Protein AF-A0A382C2A6-F1 (afdb_monomer_lite)

InterPro domains:
  IPR000836 Phosphoribosyltransferase domain [PF00156] (28-71)
  IPR000836 Phosphoribosyltransferase domain [cd06223] (28-65)
  IPR029057 Phosphoribosyltransferase-like [G3DSA:3.40.50.2020] (1-87)
  IPR029057 Phosphoribosyltransferase-like [SSF53271] (10-86)

pLDDT: mean 88.81, std 9.65, range [56.47, 97.94]

Sequence (87 aa):
MSIIGFQTRDGKDKSPAWIINKMGRQVNKGILLVDDIYDTGTTMRSILKFINKENVHPVCLFGRPNNEDVQFLHLNEGKWVVFPWEV

Structure (mmCIF, N/CA/C/O backbone):
data_AF-A0A382C2A6-F1
#
_entry.id   AF-A0A382C2A6-F1
#
loop_
_atom_site.group_PDB
_atom_site.id
_atom_site.type_symbol
_atom_site.label_atom_id
_atom_site.label_alt_id
_atom_site.label_comp_id
_atom_site.label_asym_id
_atom_site.label_entity_id
_atom_site.label_seq_id
_atom_site.pdbx_PDB_ins_code
_atom_site.Cartn_x
_atom_site.Cartn_y
_atom_site.Cartn_z
_atom_site.occupancy
_atom_site.B_iso_or_equiv
_atom_site.auth_seq_id
_atom_site.auth_comp_id
_atom_site.auth_asym_id
_atom_site.auth_atom_id
_atom_site.pdbx_PDB_model_num
ATOM 1 N N . MET A 1 1 ? -15.245 8.067 4.094 1.00 84.69 1 MET A N 1
ATOM 2 C CA . MET A 1 1 ? -13.895 7.967 3.513 1.00 84.69 1 MET A CA 1
ATOM 3 C C . MET A 1 1 ? -12.926 8.742 4.388 1.00 84.69 1 MET A C 1
ATOM 5 O O . MET A 1 1 ? -13.207 9.900 4.690 1.00 84.69 1 MET A O 1
ATOM 9 N N . SER A 1 2 ? -11.861 8.083 4.833 1.00 91.12 2 SER A N 1
ATOM 10 C CA . SER A 1 2 ? -10.696 8.719 5.456 1.00 91.12 2 SER A CA 1
ATOM 11 C C . SER A 1 2 ? -9.535 8.650 4.472 1.00 91.12 2 SER A C 1
ATOM 13 O O . SER A 1 2 ? -9.515 7.749 3.640 1.00 91.12 2 SER A O 1
ATOM 15 N N . ILE A 1 3 ? -8.605 9.594 4.560 1.00 93.94 3 ILE A N 1
ATOM 16 C CA . ILE A 1 3 ? -7.456 9.707 3.660 1.00 93.94 3 ILE A CA 1
ATOM 17 C C . ILE A 1 3 ? -6.195 9.785 4.512 1.00 93.94 3 ILE A C 1
ATOM 19 O O . ILE A 1 3 ? -6.124 10.601 5.438 1.00 93.94 3 ILE A O 1
ATOM 23 N N . ILE A 1 4 ? -5.217 8.948 4.181 1.00 93.75 4 ILE A N 1
ATOM 24 C CA . ILE A 1 4 ? -3.876 8.979 4.758 1.00 93.75 4 ILE A CA 1
ATOM 25 C C . ILE A 1 4 ? -2.930 9.487 3.674 1.00 93.75 4 ILE A C 1
ATOM 27 O O . ILE A 1 4 ? -2.943 8.975 2.560 1.00 93.75 4 ILE A O 1
ATOM 31 N N . GLY A 1 5 ? -2.143 10.505 4.000 1.00 93.31 5 GLY A N 1
ATOM 32 C CA . GLY A 1 5 ? -1.040 10.975 3.175 1.00 93.31 5 GLY A CA 1
ATOM 33 C C . GLY A 1 5 ? 0.250 10.307 3.619 1.00 93.31 5 GLY A C 1
ATOM 34 O O . GLY A 1 5 ? 0.569 10.316 4.812 1.00 93.31 5 GLY A O 1
ATOM 35 N N . PHE A 1 6 ? 0.976 9.721 2.673 1.00 92.56 6 PHE A N 1
ATOM 36 C CA . PHE A 1 6 ? 2.309 9.188 2.906 1.00 92.56 6 PHE A CA 1
ATOM 37 C C . PHE A 1 6 ? 3.073 9.070 1.588 1.00 92.56 6 PHE A C 1
ATOM 39 O O . PHE A 1 6 ? 2.562 8.511 0.623 1.00 92.56 6 PHE A O 1
ATOM 46 N N . GLN A 1 7 ? 4.309 9.552 1.565 1.00 84.62 7 GLN A N 1
ATOM 47 C CA . GLN A 1 7 ? 5.252 9.319 0.477 1.00 84.62 7 GLN A CA 1
ATOM 48 C C . GLN A 1 7 ? 6.652 9.116 1.051 1.00 84.62 7 GLN A C 1
ATOM 50 O O . GLN A 1 7 ? 6.957 9.549 2.158 1.00 84.62 7 GLN A O 1
ATOM 55 N N . THR A 1 8 ? 7.513 8.447 0.293 1.00 79.25 8 THR A N 1
ATOM 56 C CA . THR A 1 8 ? 8.898 8.175 0.702 1.00 79.25 8 THR A CA 1
ATOM 57 C C . THR A 1 8 ? 9.924 8.766 -0.261 1.00 79.25 8 THR A C 1
ATOM 59 O O . THR A 1 8 ? 11.122 8.609 -0.041 1.00 79.25 8 THR A O 1
ATOM 62 N N . ARG A 1 9 ? 9.485 9.392 -1.364 1.00 77.88 9 ARG A N 1
ATOM 63 C CA . ARG A 1 9 ? 10.352 9.675 -2.518 1.00 77.88 9 ARG A CA 1
ATOM 64 C C . ARG A 1 9 ? 11.168 10.954 -2.368 1.00 77.88 9 ARG A C 1
ATOM 66 O O . ARG A 1 9 ? 12.313 10.978 -2.804 1.00 77.88 9 ARG A O 1
ATOM 73 N N . ASP A 1 10 ? 10.610 11.999 -1.764 1.00 75.81 10 ASP A N 1
ATOM 74 C CA . ASP A 1 10 ? 11.313 13.276 -1.583 1.00 75.81 10 ASP A CA 1
ATOM 75 C C . ASP A 1 10 ? 12.093 13.381 -0.256 1.00 75.81 10 ASP A C 1
ATOM 77 O O . ASP A 1 10 ? 12.755 14.389 -0.002 1.00 75.81 10 ASP A O 1
ATOM 81 N N . GLY A 1 11 ? 12.010 12.350 0.593 1.00 67.06 11 GLY A N 1
ATOM 82 C CA . GLY A 1 11 ? 12.667 12.284 1.900 1.00 67.06 11 GLY A CA 1
ATOM 83 C C . GLY A 1 11 ? 12.118 13.249 2.959 1.00 67.06 11 GLY A C 1
ATOM 84 O O . GLY A 1 11 ? 12.687 13.322 4.052 1.00 67.06 11 GLY A O 1
ATOM 85 N N . LYS A 1 12 ? 11.042 13.993 2.671 1.00 68.19 12 LYS A N 1
ATOM 86 C CA . LYS A 1 12 ? 10.450 14.969 3.598 1.00 68.19 12 LYS A CA 1
ATOM 87 C C . LYS A 1 12 ? 9.450 14.325 4.548 1.00 68.19 12 LYS A C 1
ATOM 89 O O . LYS A 1 12 ? 9.438 14.665 5.731 1.00 68.19 12 LYS A O 1
ATOM 94 N N . ASP A 1 13 ? 8.677 13.362 4.060 1.00 70.19 13 ASP A N 1
ATOM 95 C CA . ASP A 1 13 ? 7.698 12.650 4.875 1.00 70.19 13 ASP A CA 1
ATOM 96 C C . ASP A 1 13 ? 8.335 11.426 5.544 1.00 70.19 13 ASP A C 1
ATOM 98 O O . ASP A 1 13 ? 8.802 10.489 4.898 1.00 70.19 13 ASP A O 1
ATOM 102 N N . LYS A 1 14 ? 8.377 11.444 6.881 1.00 72.81 14 LYS A N 1
ATOM 103 C CA . LYS A 1 14 ? 8.973 10.362 7.687 1.00 72.81 14 LYS A CA 1
ATOM 104 C C . LYS A 1 14 ? 7.945 9.376 8.234 1.00 72.81 14 LYS A C 1
ATOM 106 O O . LYS A 1 14 ? 8.317 8.293 8.679 1.00 72.81 14 LYS A O 1
ATOM 111 N N . SER A 1 15 ? 6.665 9.740 8.225 1.00 86.81 15 SER A N 1
ATOM 112 C CA . SER A 1 15 ? 5.586 8.926 8.784 1.00 86.81 15 SER A CA 1
ATOM 113 C C . SER A 1 15 ? 4.246 9.235 8.118 1.00 86.81 15 SER A C 1
ATOM 115 O O . SER A 1 15 ? 4.011 10.396 7.778 1.00 86.81 15 SER A O 1
ATOM 117 N N . PRO A 1 16 ? 3.343 8.248 7.996 1.00 93.31 16 PRO A N 1
ATOM 118 C CA . PRO A 1 16 ? 1.986 8.49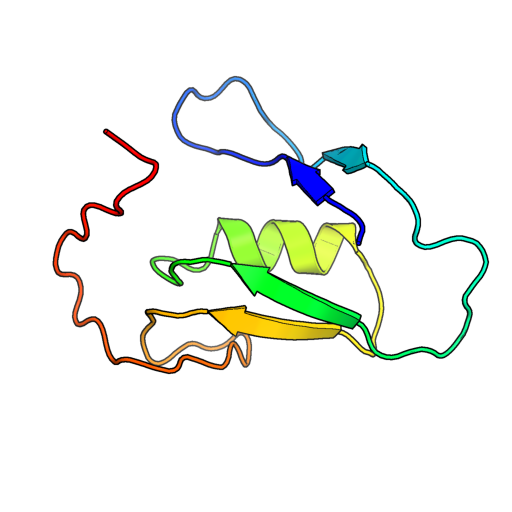5 7.527 1.00 93.31 16 PRO A CA 1
ATOM 119 C C . PRO A 1 16 ? 1.229 9.492 8.407 1.00 93.31 16 PRO A C 1
ATOM 121 O O . PRO A 1 16 ? 1.406 9.512 9.626 1.00 93.31 16 PRO A O 1
ATOM 124 N N . ALA A 1 17 ? 0.344 10.279 7.796 1.00 92.75 17 ALA A N 1
ATOM 125 C CA . ALA A 1 17 ? -0.504 11.232 8.503 1.00 92.75 17 ALA A CA 1
ATOM 126 C C . ALA A 1 17 ? -1.934 11.236 7.955 1.00 92.75 17 ALA A C 1
ATOM 128 O O . ALA A 1 17 ? -2.171 11.064 6.760 1.00 92.75 17 ALA A O 1
ATOM 129 N N . TRP A 1 18 ? -2.915 11.471 8.826 1.00 92.12 18 TRP A N 1
ATOM 130 C CA . TRP A 1 18 ? -4.296 11.664 8.389 1.00 92.12 18 TRP A CA 1
ATOM 131 C C . TRP A 1 18 ? -4.439 13.009 7.670 1.00 92.12 18 TRP A C 1
ATOM 133 O O . TRP A 1 18 ? -4.297 14.052 8.300 1.00 92.12 18 TRP A O 1
ATOM 143 N N . ILE A 1 19 ? -4.798 12.986 6.384 1.00 93.38 19 ILE A N 1
ATOM 144 C CA . ILE A 1 19 ? -5.253 14.185 5.65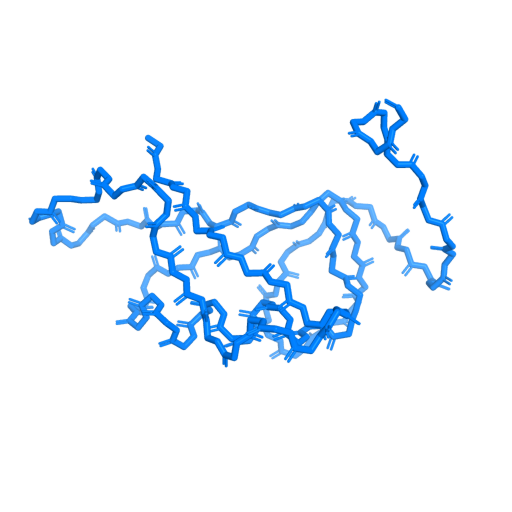7 1.00 93.38 19 ILE A CA 1
ATOM 145 C C . ILE A 1 19 ? -6.724 14.443 5.997 1.00 93.38 19 ILE A C 1
ATOM 147 O O . ILE A 1 19 ? -7.131 15.565 6.283 1.00 93.38 19 ILE A O 1
ATOM 151 N N . ILE A 1 20 ? -7.533 13.379 6.011 1.00 92.50 20 ILE A N 1
ATOM 152 C CA . ILE A 1 20 ? -8.937 13.417 6.430 1.00 92.50 20 ILE A CA 1
ATOM 153 C C . ILE A 1 20 ? -9.188 12.221 7.343 1.00 92.50 20 ILE A C 1
ATOM 155 O O . ILE A 1 20 ? -9.157 11.081 6.886 1.00 92.50 20 ILE A O 1
ATOM 159 N N . ASN A 1 21 ? -9.504 12.457 8.618 1.00 90.06 21 ASN A N 1
ATOM 160 C CA . ASN A 1 21 ? -9.890 11.388 9.539 1.00 90.06 21 ASN A CA 1
ATOM 161 C C . ASN A 1 21 ? -11.393 11.431 9.841 1.00 90.06 21 ASN A C 1
ATOM 163 O O . ASN A 1 21 ? -11.858 12.216 10.662 1.00 90.06 21 ASN A O 1
ATOM 167 N N . LYS A 1 22 ? -12.152 10.546 9.189 1.00 86.69 22 LYS A N 1
ATOM 168 C CA . LYS A 1 22 ? -13.581 10.313 9.454 1.00 86.69 22 LYS A CA 1
ATOM 169 C C . LYS A 1 22 ? -13.842 8.943 10.090 1.00 86.69 22 LYS A C 1
ATOM 171 O O . LYS A 1 22 ? -14.984 8.493 10.106 1.00 86.69 22 LYS A O 1
ATOM 176 N N . MET A 1 23 ? -12.812 8.262 10.603 1.00 77.81 23 MET A N 1
ATOM 177 C CA . MET A 1 23 ? -12.973 6.918 11.177 1.00 77.81 23 MET A CA 1
ATOM 178 C C . MET A 1 23 ? -13.777 6.918 12.485 1.00 77.81 23 MET A C 1
ATOM 180 O O . MET A 1 23 ? -14.387 5.900 12.810 1.00 77.81 23 MET A O 1
ATOM 184 N N . GLY A 1 24 ? -13.837 8.046 13.206 1.00 69.00 24 GLY A N 1
ATOM 185 C CA . GLY A 1 24 ? -14.588 8.185 14.460 1.00 69.00 24 GLY A CA 1
ATOM 186 C C . GLY A 1 24 ? -14.242 7.117 15.514 1.00 69.00 24 GLY A C 1
ATOM 187 O O . GLY A 1 24 ? -13.275 6.369 15.380 1.00 69.00 24 GLY A O 1
ATOM 188 N N . ARG A 1 25 ? -15.071 6.990 16.560 1.00 59.53 25 ARG A N 1
ATOM 189 C CA . ARG A 1 25 ? -15.046 5.847 17.501 1.00 59.53 25 ARG A CA 1
ATOM 190 C C . ARG A 1 25 ? -15.740 4.610 16.908 1.00 59.53 25 ARG A C 1
ATOM 192 O O . ARG A 1 25 ? -16.499 3.938 17.600 1.00 59.53 25 ARG A O 1
ATOM 199 N N . GLN A 1 26 ? -15.555 4.317 15.619 1.00 61.62 26 GLN A N 1
ATOM 200 C CA . GLN A 1 26 ? -16.118 3.096 15.035 1.00 61.62 26 GLN A CA 1
ATOM 201 C C . GLN A 1 26 ? -15.233 1.909 15.423 1.00 61.62 26 GLN A C 1
ATOM 203 O O . GLN A 1 26 ? -14.297 1.524 14.721 1.00 61.62 26 GLN A O 1
ATOM 208 N N . VAL A 1 27 ? -15.505 1.397 16.621 1.00 56.47 27 VAL A N 1
ATOM 209 C CA . VAL A 1 27 ? -14.979 0.137 17.139 1.00 56.47 27 VAL A CA 1
ATOM 210 C C . VAL A 1 27 ? -15.663 -0.991 16.351 1.00 56.47 27 VAL A C 1
ATOM 212 O O . VAL A 1 27 ? -16.873 -0.947 16.141 1.00 56.47 27 VAL A O 1
ATOM 215 N N . ASN A 1 28 ? -14.885 -1.967 15.874 1.00 65.62 28 ASN A N 1
ATOM 216 C CA . ASN A 1 28 ? -15.330 -3.211 15.218 1.00 65.62 28 ASN A CA 1
ATOM 217 C C . ASN A 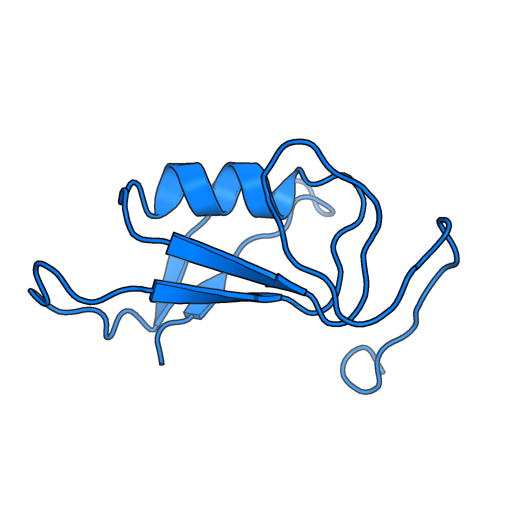1 28 ? -15.858 -3.168 13.770 1.00 65.62 28 ASN A C 1
ATOM 219 O O . ASN A 1 28 ? -16.368 -4.184 13.301 1.00 65.62 28 ASN A O 1
ATOM 223 N N . LYS A 1 29 ? -15.705 -2.076 13.008 1.00 76.81 29 LYS A N 1
ATOM 224 C CA . LYS A 1 29 ? -15.931 -2.145 11.548 1.00 76.81 29 LYS A CA 1
ATOM 225 C C . LYS A 1 29 ? -14.645 -2.485 10.803 1.00 76.81 29 LYS A C 1
ATOM 227 O O . LYS A 1 29 ? -13.602 -1.902 11.096 1.00 76.81 29 LYS A O 1
ATOM 232 N N . GLY A 1 30 ? -14.745 -3.403 9.842 1.00 86.62 30 GLY A N 1
ATOM 233 C CA . GLY A 1 30 ? -13.655 -3.710 8.919 1.00 86.62 30 GLY A CA 1
ATOM 234 C C . GLY A 1 30 ? -13.293 -2.497 8.071 1.00 86.62 30 GLY A C 1
ATOM 235 O O . GLY A 1 30 ? -14.167 -1.731 7.658 1.00 86.62 30 GLY A O 1
ATOM 236 N N . ILE A 1 31 ? -11.997 -2.303 7.856 1.00 91.12 31 ILE A N 1
ATOM 237 C CA . ILE A 1 31 ? -11.441 -1.216 7.055 1.00 91.12 31 ILE A CA 1
ATOM 238 C C . ILE A 1 31 ? -10.973 -1.817 5.740 1.00 91.12 31 ILE A C 1
ATOM 240 O O . ILE A 1 31 ? -10.089 -2.665 5.741 1.00 91.12 31 ILE A O 1
ATOM 244 N N . LEU A 1 32 ? -11.532 -1.352 4.627 1.00 94.06 32 LEU A N 1
ATOM 245 C CA . LEU A 1 32 ? -10.942 -1.584 3.315 1.00 94.06 32 LEU A CA 1
ATOM 246 C C . LEU A 1 32 ? -9.912 -0.480 3.067 1.00 94.06 32 LEU A C 1
ATOM 248 O O . LEU A 1 32 ? -10.275 0.698 3.002 1.00 94.06 32 LEU A O 1
ATOM 252 N N . LEU A 1 33 ? -8.640 -0.856 2.986 1.00 95.44 33 LEU A N 1
ATOM 253 C CA . LEU A 1 33 ? -7.551 0.049 2.638 1.00 95.44 33 LEU A CA 1
ATOM 254 C C . LEU A 1 33 ? -7.300 -0.078 1.138 1.00 95.44 33 LEU A C 1
ATOM 256 O O . LEU A 1 33 ? -6.996 -1.164 0.664 1.00 95.44 33 LEU A O 1
ATOM 260 N N . VAL A 1 34 ? -7.459 1.019 0.404 1.00 97.00 34 VAL A N 1
ATOM 261 C CA . VAL A 1 34 ? -7.359 1.033 -1.058 1.00 97.00 34 VAL A CA 1
ATOM 262 C C . VAL A 1 34 ? -6.155 1.868 -1.467 1.00 97.00 34 VAL A C 1
ATOM 264 O O . VAL A 1 34 ? -6.013 2.992 -0.986 1.00 97.00 34 VAL A O 1
ATOM 267 N N . ASP A 1 35 ? -5.336 1.319 -2.357 1.00 95.94 35 ASP A N 1
ATOM 268 C CA . ASP A 1 35 ? -4.241 2.016 -3.035 1.00 95.94 35 ASP A CA 1
ATOM 269 C C . ASP A 1 35 ? -4.260 1.664 -4.534 1.00 95.94 35 ASP A C 1
ATOM 271 O O . ASP A 1 35 ? -4.946 0.728 -4.955 1.00 95.94 35 ASP A O 1
ATOM 275 N N . ASP A 1 36 ? -3.543 2.402 -5.368 1.00 95.94 36 ASP A N 1
ATOM 276 C CA . ASP A 1 36 ? -3.513 2.134 -6.809 1.00 95.94 36 ASP A CA 1
ATOM 277 C C . ASP A 1 36 ? -2.547 0.999 -7.178 1.00 95.94 36 ASP A C 1
ATOM 279 O O . ASP A 1 36 ? -2.884 0.131 -7.993 1.00 95.94 36 ASP A O 1
ATOM 283 N N . ILE A 1 37 ? -1.379 0.944 -6.538 1.00 95.94 37 ILE A N 1
ATOM 284 C CA . ILE A 1 37 ? -0.326 -0.014 -6.856 1.00 95.94 37 ILE A CA 1
ATOM 285 C C . ILE A 1 37 ? 0.412 -0.540 -5.622 1.00 95.94 37 ILE A C 1
ATOM 287 O O . ILE A 1 37 ? 0.964 0.197 -4.809 1.00 95.94 37 ILE A O 1
ATOM 291 N N . TYR A 1 38 ? 0.521 -1.865 -5.536 1.00 95.44 38 TYR A N 1
ATOM 292 C CA . TYR A 1 38 ? 1.499 -2.518 -4.676 1.00 95.44 38 TYR A CA 1
ATOM 293 C C . TYR A 1 38 ? 2.785 -2.772 -5.471 1.00 95.44 38 TYR A C 1
ATOM 295 O O . TYR A 1 38 ? 2.834 -3.655 -6.328 1.00 95.44 38 TYR A O 1
ATOM 303 N N . ASP A 1 39 ? 3.848 -2.030 -5.153 1.00 92.56 39 ASP A N 1
ATOM 304 C CA . ASP A 1 39 ? 5.196 -2.303 -5.662 1.00 92.56 39 ASP A CA 1
ATOM 305 C C . ASP A 1 39 ? 6.068 -2.981 -4.590 1.00 92.56 39 ASP A C 1
ATOM 307 O O . ASP A 1 39 ? 6.029 -4.201 -4.425 1.00 92.56 39 ASP A O 1
ATOM 311 N N . THR A 1 40 ? 6.881 -2.237 -3.834 1.00 91.94 40 THR A N 1
ATOM 312 C CA . THR A 1 40 ? 7.794 -2.810 -2.813 1.00 91.94 40 THR A CA 1
ATOM 313 C C . THR A 1 40 ? 7.115 -3.146 -1.479 1.00 91.94 40 THR A C 1
ATOM 315 O O . THR A 1 40 ? 7.737 -3.721 -0.580 1.00 91.94 40 THR A O 1
ATOM 318 N N . GLY A 1 41 ? 5.868 -2.705 -1.300 1.00 92.50 41 GLY A N 1
ATOM 319 C CA . GLY A 1 41 ? 5.117 -2.806 -0.048 1.00 92.50 41 GLY A CA 1
ATOM 320 C C . GLY A 1 41 ? 5.546 -1.838 1.055 1.00 92.50 41 GLY A C 1
ATOM 321 O O . GLY A 1 41 ? 4.960 -1.857 2.133 1.00 92.50 41 GLY A O 1
ATOM 322 N N . THR A 1 42 ? 6.544 -0.977 0.828 1.00 92.44 42 THR A N 1
ATOM 323 C CA . THR A 1 42 ? 7.045 -0.044 1.858 1.00 92.44 42 THR A CA 1
ATOM 324 C C . THR A 1 42 ? 5.954 0.913 2.339 1.00 92.44 42 THR A C 1
ATOM 326 O O . THR A 1 42 ? 5.771 1.073 3.549 1.00 92.44 42 THR A O 1
ATOM 329 N N . THR A 1 43 ? 5.182 1.477 1.408 1.00 93.12 43 THR A N 1
ATOM 330 C CA . THR A 1 43 ? 3.997 2.295 1.699 1.00 93.12 43 THR A CA 1
ATOM 331 C C . THR A 1 43 ? 2.995 1.499 2.525 1.00 93.12 43 THR A C 1
ATOM 333 O O . THR A 1 43 ? 2.714 1.859 3.667 1.00 93.12 43 THR A O 1
ATOM 336 N N . MET A 1 44 ? 2.545 0.354 2.006 1.00 94.44 44 MET A N 1
ATOM 337 C CA . MET A 1 44 ? 1.515 -0.463 2.643 1.00 94.44 44 MET A CA 1
ATOM 338 C C . MET A 1 44 ? 1.897 -0.904 4.062 1.00 94.44 44 MET A C 1
ATOM 340 O O . MET A 1 44 ? 1.125 -0.704 4.996 1.00 94.44 44 MET A O 1
ATOM 344 N N . ARG A 1 45 ? 3.122 -1.406 4.275 1.00 93.88 45 ARG A N 1
ATOM 345 C CA . ARG A 1 45 ? 3.623 -1.777 5.612 1.00 93.88 45 ARG A CA 1
ATOM 346 C C . ARG A 1 45 ? 3.593 -0.603 6.588 1.00 93.88 45 ARG A C 1
ATOM 348 O O . ARG A 1 45 ? 3.269 -0.786 7.759 1.00 93.88 45 ARG A O 1
ATOM 355 N N . SER A 1 46 ? 3.945 0.593 6.124 1.00 93.75 46 SER A N 1
ATOM 356 C CA . SER A 1 46 ? 3.958 1.797 6.961 1.00 93.75 46 SER A CA 1
ATOM 357 C C . SER A 1 46 ? 2.537 2.219 7.338 1.00 93.75 46 SER A C 1
ATOM 359 O O . SER A 1 46 ? 2.279 2.554 8.493 1.00 93.75 46 SER A O 1
ATOM 361 N N . ILE A 1 47 ? 1.601 2.126 6.392 1.00 94.06 47 ILE A N 1
ATOM 362 C CA . ILE A 1 47 ? 0.188 2.452 6.600 1.00 94.06 47 ILE A CA 1
ATOM 363 C C . ILE A 1 47 ? -0.500 1.443 7.522 1.00 94.06 47 ILE A C 1
ATOM 365 O O . ILE A 1 47 ? -1.190 1.851 8.453 1.00 94.06 47 ILE A O 1
ATOM 369 N N . LEU A 1 48 ? -0.284 0.140 7.328 1.00 93.12 48 LEU A N 1
ATOM 370 C CA . LEU A 1 48 ? -0.854 -0.902 8.189 1.00 93.12 48 LEU A CA 1
ATOM 371 C C . LEU A 1 48 ? -0.397 -0.733 9.645 1.00 93.12 48 LEU A C 1
ATOM 373 O O . LEU A 1 48 ? -1.222 -0.758 10.561 1.00 93.12 48 LEU A O 1
ATOM 377 N N . LYS A 1 49 ? 0.898 -0.454 9.855 1.00 93.25 49 LYS A N 1
ATOM 378 C CA . LYS A 1 49 ? 1.444 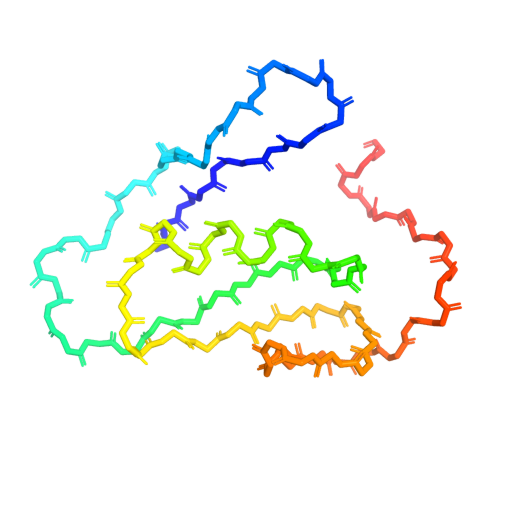-0.118 11.181 1.00 93.25 49 LYS A CA 1
ATOM 379 C C . LYS A 1 49 ? 0.826 1.153 11.764 1.00 93.25 49 LYS A C 1
ATOM 381 O O . LYS A 1 49 ? 0.578 1.204 12.962 1.00 93.25 49 LYS A O 1
ATOM 386 N N . PHE A 1 50 ? 0.579 2.169 10.938 1.00 92.56 50 PHE A N 1
ATOM 387 C CA . PHE A 1 50 ? -0.022 3.429 11.374 1.00 92.56 50 PHE A CA 1
ATOM 388 C C . PHE A 1 50 ? -1.499 3.286 11.765 1.00 92.56 50 PHE A C 1
ATOM 390 O O . PHE A 1 50 ? -1.930 3.861 12.762 1.00 92.56 50 PHE A O 1
ATOM 397 N N . ILE A 1 51 ? -2.279 2.509 11.006 1.00 89.81 51 ILE A N 1
ATOM 398 C CA . ILE A 1 51 ? -3.688 2.243 11.323 1.00 89.81 51 ILE A CA 1
ATOM 399 C C . ILE A 1 51 ? -3.798 1.420 12.612 1.00 89.81 51 ILE A C 1
ATOM 401 O O . ILE A 1 51 ? -4.711 1.671 13.399 1.00 89.81 51 ILE A O 1
ATOM 405 N N . ASN A 1 52 ? -2.873 0.474 12.829 1.00 85.62 52 ASN A N 1
ATOM 406 C CA . ASN A 1 52 ? -2.767 -0.359 14.031 1.00 85.62 52 ASN A CA 1
ATOM 407 C C . ASN A 1 52 ? -4.109 -0.993 14.453 1.00 85.62 52 ASN A C 1
ATOM 409 O O . ASN A 1 52 ? -4.564 -0.846 15.589 1.00 85.62 52 ASN A O 1
ATOM 413 N N . LYS A 1 53 ? -4.790 -1.650 13.506 1.00 78.56 53 LYS A N 1
ATOM 414 C CA . LYS A 1 53 ? -6.052 -2.370 13.733 1.00 78.56 53 LYS A CA 1
ATOM 415 C C . LYS A 1 53 ? -5.990 -3.750 13.095 1.00 78.56 53 LYS A C 1
ATOM 417 O O . LYS A 1 53 ? -5.452 -3.895 12.007 1.00 78.56 53 LYS A O 1
ATOM 422 N N . GLU A 1 54 ? -6.610 -4.728 13.745 1.00 79.19 54 GLU A N 1
ATOM 423 C CA . GLU A 1 54 ? -6.603 -6.130 13.299 1.00 79.19 54 GLU A CA 1
ATOM 424 C C . GLU A 1 54 ? -7.528 -6.399 12.101 1.00 79.19 54 GLU A C 1
ATOM 426 O O . GLU A 1 54 ? -7.335 -7.367 11.379 1.00 79.19 54 GLU A O 1
ATOM 431 N N . ASN A 1 55 ? -8.528 -5.543 11.858 1.00 89.38 55 ASN A N 1
ATOM 432 C CA . ASN A 1 55 ? -9.531 -5.743 10.806 1.00 89.38 55 ASN A CA 1
ATOM 433 C C . ASN A 1 55 ? -9.322 -4.771 9.632 1.00 89.38 55 ASN A C 1
ATOM 435 O O . ASN A 1 55 ? -10.177 -3.923 9.356 1.00 89.38 55 ASN A O 1
ATOM 439 N N . VAL A 1 56 ? -8.149 -4.849 8.998 1.00 92.50 56 VAL A N 1
ATOM 440 C CA . VAL A 1 56 ? -7.785 -4.061 7.811 1.00 92.50 56 VAL A CA 1
ATOM 441 C C . VAL A 1 56 ? -7.554 -5.008 6.640 1.00 92.50 56 VAL A C 1
ATOM 443 O O . VAL A 1 56 ? -6.754 -5.927 6.743 1.00 92.50 56 VAL A O 1
ATOM 446 N N . HIS A 1 57 ? -8.235 -4.747 5.530 1.00 95.06 57 HIS A N 1
ATOM 447 C CA . HIS A 1 57 ? -8.164 -5.516 4.291 1.00 95.06 57 HIS A CA 1
ATOM 448 C C . HIS A 1 57 ? -7.537 -4.624 3.215 1.00 95.06 57 HIS A C 1
ATOM 450 O O . HIS A 1 57 ? -8.226 -3.742 2.693 1.00 95.06 57 HIS A O 1
ATOM 456 N N . PRO A 1 58 ? -6.229 -4.752 2.943 1.00 96.69 58 PRO A N 1
ATOM 457 C CA . PRO A 1 58 ? -5.560 -3.962 1.921 1.00 96.69 58 PRO A CA 1
ATOM 458 C C . PRO A 1 58 ? -5.827 -4.515 0.517 1.00 96.69 58 PRO A C 1
ATOM 460 O O . PRO A 1 58 ? -5.697 -5.713 0.267 1.00 96.69 58 PRO A O 1
ATOM 463 N N . VAL A 1 59 ? -6.174 -3.625 -0.412 1.00 97.94 59 VAL A N 1
ATOM 464 C CA . VAL A 1 59 ? -6.386 -3.942 -1.825 1.00 97.94 59 VAL A CA 1
ATOM 465 C C . VAL A 1 59 ? -5.740 -2.893 -2.726 1.00 97.94 59 VAL A C 1
ATOM 467 O O . VAL A 1 59 ? -5.852 -1.690 -2.480 1.00 97.94 59 VAL A O 1
ATOM 470 N N . CYS A 1 60 ? -5.098 -3.360 -3.793 1.00 97.50 60 CYS A N 1
ATOM 471 C CA . CYS A 1 60 ? -4.540 -2.524 -4.847 1.00 97.50 60 CYS A CA 1
ATOM 472 C C . CYS A 1 60 ? -5.156 -2.847 -6.212 1.00 97.50 60 CYS A C 1
ATOM 474 O O . CYS A 1 60 ? -5.555 -3.983 -6.479 1.00 97.50 60 CYS A O 1
ATOM 476 N N . LEU A 1 61 ? -5.209 -1.863 -7.111 1.00 97.50 61 LEU A N 1
ATOM 477 C CA . LEU A 1 61 ? -5.615 -2.120 -8.496 1.00 97.50 61 LEU A CA 1
ATOM 478 C C . LEU A 1 61 ? -4.558 -2.973 -9.213 1.00 97.50 61 LEU A C 1
ATOM 480 O O . LEU A 1 61 ? -4.885 -4.010 -9.790 1.00 97.50 61 LEU A O 1
ATOM 484 N N . PHE A 1 62 ? -3.291 -2.575 -9.114 1.0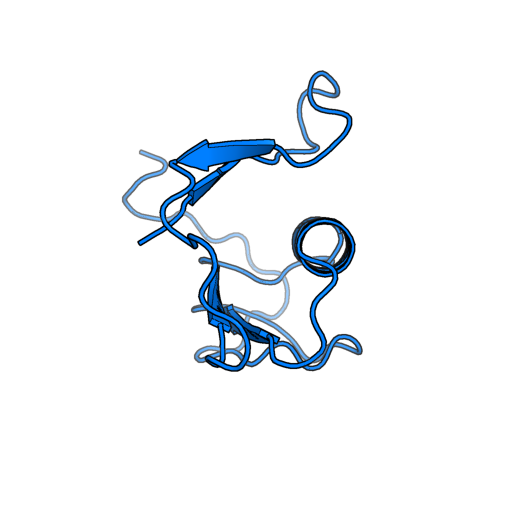0 97.31 62 PHE A N 1
ATOM 485 C CA . PHE A 1 62 ? -2.146 -3.329 -9.622 1.00 97.31 62 PHE A CA 1
ATOM 486 C C . PHE A 1 62 ? -1.287 -3.851 -8.475 1.00 97.31 62 PHE A C 1
ATOM 488 O O . PHE A 1 62 ? -1.113 -3.184 -7.458 1.00 97.31 62 PHE A O 1
ATOM 495 N N . GLY A 1 63 ? -0.705 -5.034 -8.627 1.00 96.50 63 GLY A N 1
ATOM 496 C CA . GLY A 1 63 ? 0.166 -5.577 -7.594 1.00 96.50 63 GLY A CA 1
ATOM 497 C C . GLY A 1 63 ? 0.903 -6.830 -8.017 1.00 96.50 63 GLY A C 1
ATOM 498 O O . GLY A 1 63 ? 0.846 -7.262 -9.164 1.00 96.50 63 GLY A O 1
ATOM 499 N N . ARG A 1 64 ? 1.612 -7.418 -7.063 1.00 94.75 64 ARG A N 1
ATOM 500 C CA . ARG A 1 64 ? 2.369 -8.655 -7.243 1.00 94.75 64 ARG A CA 1
ATOM 501 C C . ARG A 1 64 ? 2.245 -9.530 -5.996 1.00 94.75 64 ARG A C 1
ATOM 503 O O . ARG A 1 64 ? 1.867 -9.007 -4.941 1.00 94.75 64 ARG A O 1
ATOM 510 N N . PRO A 1 65 ? 2.567 -10.836 -6.091 1.00 94.81 65 PRO A N 1
ATOM 511 C CA . PRO A 1 65 ? 2.649 -11.700 -4.920 1.00 94.81 65 PRO A CA 1
ATOM 512 C C . PRO A 1 65 ? 3.473 -11.040 -3.812 1.00 94.81 65 PRO A C 1
ATOM 514 O O . PRO A 1 65 ? 4.558 -10.512 -4.064 1.00 94.81 65 PRO A O 1
ATOM 517 N N . ASN A 1 66 ? 2.919 -11.022 -2.605 1.00 94.38 66 ASN A N 1
ATOM 518 C CA . ASN A 1 66 ? 3.464 -10.290 -1.470 1.00 94.38 66 ASN A CA 1
ATOM 519 C C . ASN A 1 66 ? 3.216 -11.047 -0.161 1.00 94.38 66 ASN A C 1
ATOM 521 O O . ASN A 1 66 ? 2.408 -11.971 -0.115 1.00 94.38 66 ASN A O 1
ATOM 525 N N . ASN A 1 67 ? 3.925 -10.645 0.894 1.00 93.12 67 ASN A N 1
ATOM 526 C CA . ASN A 1 67 ? 3.865 -11.297 2.205 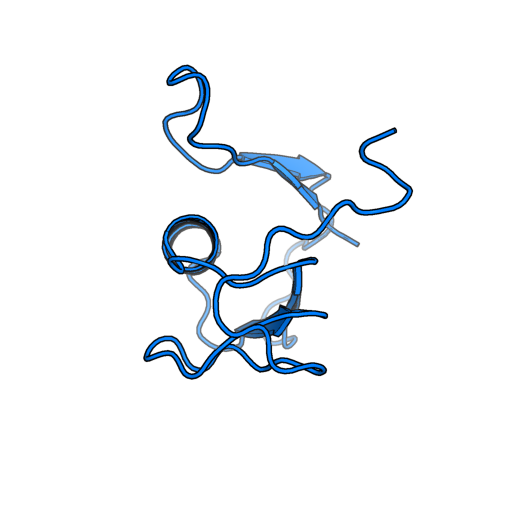1.00 93.12 67 ASN A CA 1
ATOM 527 C C . ASN A 1 67 ? 2.941 -10.555 3.186 1.00 93.12 67 ASN A C 1
ATOM 529 O O . ASN A 1 67 ? 2.794 -10.973 4.330 1.00 93.12 67 ASN A O 1
ATOM 533 N N . GLU A 1 68 ? 2.361 -9.432 2.762 1.00 91.69 68 GLU A N 1
ATOM 534 C CA . GLU A 1 68 ? 1.510 -8.553 3.567 1.00 91.69 68 GLU A CA 1
ATOM 535 C C . GLU A 1 68 ? 0.011 -8.823 3.367 1.00 91.69 68 GLU A C 1
ATOM 537 O O . GLU A 1 68 ? -0.805 -8.036 3.842 1.00 91.69 68 GLU A O 1
ATOM 542 N N . ASP A 1 69 ? -0.340 -9.907 2.665 1.00 94.00 69 ASP A N 1
ATOM 543 C CA . ASP A 1 69 ? -1.719 -10.287 2.320 1.00 94.00 69 ASP A CA 1
ATOM 544 C C . ASP A 1 69 ? -2.496 -9.163 1.602 1.00 94.00 69 ASP A C 1
ATOM 546 O O . ASP A 1 69 ? -3.698 -8.964 1.773 1.00 94.00 69 ASP A O 1
ATOM 550 N N . VAL A 1 70 ? -1.782 -8.384 0.783 1.00 96.38 70 VAL A N 1
ATOM 551 C CA . VAL A 1 70 ? -2.377 -7.330 -0.041 1.00 96.38 70 VAL A CA 1
ATOM 552 C C . VAL A 1 70 ? -2.997 -7.963 -1.267 1.00 96.38 70 VAL A C 1
ATOM 554 O O . VAL A 1 70 ? -2.296 -8.513 -2.121 1.00 96.38 70 VAL A O 1
ATOM 557 N N . GLN A 1 71 ? -4.316 -7.848 -1.366 1.00 97.81 71 GLN A N 1
ATOM 558 C CA . GLN A 1 71 ? -5.064 -8.291 -2.532 1.00 97.81 71 GLN A CA 1
ATOM 559 C C . GLN A 1 71 ? -4.775 -7.358 -3.711 1.00 97.81 71 GLN A C 1
ATOM 561 O O . GLN A 1 71 ? -4.639 -6.146 -3.538 1.00 97.81 71 GLN A O 1
ATOM 566 N N . PHE A 1 72 ? -4.699 -7.897 -4.925 1.00 97.31 72 PHE A N 1
ATOM 567 C CA . PHE A 1 72 ? -4.541 -7.088 -6.132 1.00 97.31 72 PHE A CA 1
ATOM 568 C C . PHE A 1 72 ? -5.413 -7.609 -7.270 1.00 97.31 72 PHE A C 1
ATOM 570 O O . PHE A 1 72 ? -5.624 -8.814 -7.397 1.00 97.31 72 PHE A O 1
ATOM 577 N N . LEU A 1 73 ? -5.931 -6.696 -8.095 1.00 97.31 73 LEU A N 1
ATOM 578 C CA . LEU A 1 73 ? -6.843 -7.044 -9.192 1.00 97.31 73 LEU A CA 1
ATOM 579 C C . LEU A 1 73 ? -6.098 -7.419 -10.477 1.00 97.31 73 LEU A C 1
ATOM 581 O O . LEU A 1 73 ? -6.546 -8.282 -11.231 1.00 97.31 73 LEU A O 1
ATOM 585 N N . HIS A 1 74 ? -4.947 -6.792 -10.717 1.00 96.75 74 HIS A N 1
ATOM 586 C CA . HIS A 1 74 ? -4.133 -7.013 -11.905 1.00 96.75 74 HIS A CA 1
ATOM 587 C C . HIS A 1 74 ? -2.674 -7.274 -11.532 1.00 96.75 74 HIS A C 1
ATOM 589 O O . HIS A 1 74 ? -2.060 -6.505 -10.789 1.00 96.75 74 HIS A O 1
ATOM 595 N N . LEU A 1 75 ? -2.106 -8.353 -12.076 1.00 96.56 75 LEU A N 1
ATOM 596 C CA . LEU A 1 75 ? -0.689 -8.664 -11.916 1.00 96.56 75 LEU A CA 1
ATOM 597 C C . LEU A 1 75 ? 0.168 -7.596 -12.615 1.00 96.56 75 LEU A C 1
ATOM 599 O O . LEU A 1 75 ? -0.004 -7.331 -13.804 1.00 96.56 75 LEU A O 1
ATOM 603 N N . ASN A 1 76 ? 1.121 -7.029 -11.882 1.00 95.19 76 ASN A N 1
ATOM 604 C CA . ASN A 1 76 ? 2.166 -6.154 -12.386 1.00 95.19 76 ASN A CA 1
ATOM 605 C C . ASN A 1 76 ? 3.549 -6.736 -12.061 1.00 95.19 76 ASN A C 1
ATOM 607 O O . ASN A 1 76 ? 4.010 -6.711 -10.921 1.00 95.19 76 ASN A O 1
ATOM 611 N N . GLU A 1 77 ? 4.250 -7.208 -13.087 1.00 89.62 77 GLU A N 1
ATOM 612 C CA . GLU A 1 77 ? 5.592 -7.794 -12.980 1.00 89.62 77 GLU A CA 1
ATOM 613 C C . GLU A 1 77 ? 6.698 -6.723 -13.036 1.00 89.62 77 GLU A C 1
ATOM 615 O O . GLU A 1 77 ? 7.680 -6.850 -13.763 1.00 89.62 77 GLU A O 1
ATOM 620 N N . GLY A 1 78 ? 6.525 -5.627 -12.288 1.00 85.31 78 GLY A N 1
ATOM 621 C CA . GLY A 1 78 ? 7.513 -4.544 -12.197 1.00 85.31 78 GLY A CA 1
ATOM 622 C C . GLY A 1 78 ? 7.550 -3.605 -13.404 1.00 85.31 78 GLY A C 1
ATOM 623 O O . GLY A 1 78 ? 8.541 -2.904 -13.607 1.00 85.31 78 GLY A O 1
ATOM 624 N N . LYS A 1 79 ? 6.485 -3.567 -14.212 1.00 89.88 79 LYS A N 1
ATOM 625 C CA . LYS A 1 79 ? 6.352 -2.566 -15.273 1.00 89.88 79 LYS A CA 1
ATOM 626 C C . LYS A 1 79 ? 5.988 -1.223 -14.652 1.00 89.88 79 LYS A C 1
ATOM 628 O O . LYS A 1 79 ? 5.205 -1.155 -13.702 1.00 89.88 79 LYS A O 1
ATOM 633 N N . TRP A 1 80 ? 6.549 -0.159 -15.220 1.00 91.12 80 TRP A N 1
ATOM 634 C CA . TRP A 1 80 ? 6.154 1.197 -14.872 1.00 91.12 80 TRP A CA 1
ATOM 635 C C . TRP A 1 80 ? 4.710 1.435 -15.317 1.00 91.12 80 TRP A C 1
ATOM 637 O O . TRP A 1 80 ? 4.363 1.171 -16.470 1.00 91.12 80 TRP A O 1
ATOM 647 N N . VAL A 1 81 ? 3.881 1.926 -14.401 1.00 91.69 81 VAL A N 1
ATOM 648 C CA . VAL A 1 81 ? 2.490 2.300 -14.660 1.00 91.69 81 VAL A CA 1
ATOM 649 C C . VAL A 1 81 ? 2.407 3.814 -14.541 1.00 91.69 81 VAL A C 1
ATOM 651 O O . VAL A 1 81 ? 2.951 4.378 -13.600 1.00 91.69 81 VAL A O 1
ATOM 654 N N . VAL A 1 82 ? 1.768 4.458 -15.516 1.00 93.75 82 VAL A N 1
ATOM 655 C CA . VAL A 1 82 ? 1.411 5.879 -15.444 1.00 93.75 82 VAL A CA 1
ATOM 656 C C . VAL A 1 82 ? -0.096 5.940 -15.291 1.00 93.75 82 VAL A C 1
ATOM 658 O O . VAL A 1 82 ? -0.824 5.512 -16.193 1.00 93.75 82 VAL A O 1
ATOM 661 N N . PHE A 1 83 ? -0.565 6.427 -14.150 1.00 94.88 83 PHE A N 1
ATOM 662 C CA . PHE A 1 83 ? -1.991 6.551 -13.897 1.00 94.88 83 PHE A CA 1
ATOM 663 C C . PHE A 1 83 ? -2.554 7.870 -14.446 1.00 94.88 83 PHE A C 1
ATOM 665 O O . PHE A 1 83 ? -1.843 8.874 -14.490 1.00 94.88 83 PHE A O 1
ATOM 672 N N . PRO A 1 84 ? -3.851 7.925 -14.815 1.00 96.06 84 PRO A N 1
ATOM 673 C CA . PRO A 1 84 ? -4.460 9.143 -15.357 1.00 96.06 84 PRO A CA 1
ATOM 674 C C . PRO A 1 84 ? -4.392 10.379 -14.446 1.00 96.06 84 PRO A C 1
ATOM 676 O O . PRO A 1 84 ? -4.513 11.490 -14.945 1.00 96.06 84 PRO A O 1
ATOM 679 N N . TRP A 1 85 ? -4.235 10.206 -13.129 1.00 92.38 85 TRP A N 1
ATOM 680 C CA . TRP A 1 85 ? -4.150 11.298 -12.147 1.00 92.38 85 TRP A CA 1
ATOM 681 C C . TRP A 1 85 ? -2.722 11.786 -11.869 1.00 92.38 85 TRP A C 1
ATOM 683 O O . TRP A 1 85 ? -2.543 12.707 -11.076 1.00 92.38 85 TRP A O 1
ATOM 693 N N . GLU A 1 86 ? -1.709 11.169 -12.479 1.00 86.19 86 GLU A N 1
ATOM 694 C CA . GLU A 1 86 ? -0.307 11.597 -12.374 1.00 86.19 86 GLU A CA 1
ATOM 695 C C . GLU A 1 86 ? 0.096 12.580 -13.488 1.00 86.19 86 GLU A C 1
ATOM 697 O O . GLU A 1 86 ? 1.250 13.016 -13.527 1.00 86.19 86 GLU A O 1
ATOM 702 N N . VAL A 1 87 ? -0.840 12.900 -14.392 1.00 77.19 87 VAL A N 1
ATOM 703 C CA . VAL A 1 87 ? -0.650 13.735 -15.591 1.00 77.19 87 VAL A CA 1
ATOM 704 C C . VAL A 1 87 ? -1.252 15.123 -15.411 1.00 77.19 87 VAL A C 1
ATOM 706 O O . VAL A 1 87 ? -2.368 15.217 -14.852 1.00 77.19 87 VAL A O 1
#

Radius of gyration: 13.54 Å; chains: 1; bounding box: 29×27×33 Å

Foldseek 3Di:
DWDKDDDPPVVPGPAIDTPGDPVPPPPDDAAEAEDAEDDPCPVVVRVCVVVVDPRYAAEHQEYDDDDVNYHYVHYDPPDDDDDPVND

Secondary structure (DSSP, 8-state):
--EEE---SSS---S-EEEE---TT-TT--EEEEEEE-SSSHHHHHHHHHH--S-EEEEEEEE---SS--EEEEE-SS-----TT--

Organism: NCBI:txid408172